Protein AF-A0A5C5GGL4-F1 (afdb_monomer)

pLDDT: mean 78.77, std 16.32, range [40.91, 94.69]

Nearest PDB structures (foldseek):
  3qv0-assembly1_A  TM=3.934E-01  e=9.886E+00  Saccharomyces cerevisiae

Secondary structure (DSSP, 8-state):
------------SSSSSGGGG--EETTEESBPPPEEEETTEEEEEEPTTSBTTBTT-EEEEEESSSEEEEEEE----TTS----HHHHHHHHHHHHT-SSPPPHHHHHHHHHHTT--EEEEEESS-SS-GGGT-TT--SS--TTS---

Organism: NCBI:txid2588711

Solvent-accessible surface area (backbone atoms only — not comparable to full-atom values): 8848 Å² total; per-residue (Å²): 141,79,90,77,81,80,81,80,82,77,92,78,72,89,77,68,50,33,58,78,51,46,45,62,60,90,91,43,70,31,31,49,57,42,44,78,74,55,95,54,33,31,40,30,43,33,42,62,63,55,46,92,94,43,74,47,20,34,39,37,38,32,40,19,56,58,41,54,32,39,42,29,34,29,43,69,46,101,83,75,50,53,68,50,69,68,61,59,49,49,57,51,52,58,47,70,73,41,97,58,91,71,55,68,68,60,50,25,54,49,35,36,75,73,63,24,52,40,43,76,46,79,38,88,62,49,83,46,55,46,57,62,83,40,67,84,48,75,74,101,44,61,89,78,63,77,88,124

Foldseek 3Di:
DDDDDDPPPDPPDQPPLQVVLFDDDPPHTQKDRWDDLPLQWIWIWGCQPSDPPQRAIWIWTDRLAFWKIKTWGFDQDPVRDTDDPVNLVVLVSVQVPDPDHDDPVNSQVVSVVVVTHMDMDGGRDRSHHPCSVCVVQDDPDRPPDPPD

Mean predicted aligned error: 9.75 Å

Sequence (148 aa):
MRLALALILAPGLALAQGEQCLLTEGEQALTLAPVDLGDGMVAQEFLPGAIDGIPDGVVDFAHCESGGHIVVAMPENDQGNRPSAEMVIGIMEDAMANEELVPAQVLADGYTRAGAPAQVRQSTTETCGCSVFYPDAVGEKTPWEELG

Structure (mmCIF, N/CA/C/O backbone):
data_AF-A0A5C5GGL4-F1
#
_entry.id   AF-A0A5C5GGL4-F1
#
loop_
_atom_site.group_PDB
_atom_site.id
_atom_site.type_symbol
_atom_site.label_atom_id
_atom_site.label_alt_id
_atom_site.label_comp_id
_atom_site.label_asym_id
_atom_site.label_entity_id
_atom_site.label_seq_id
_atom_site.pdbx_PDB_ins_code
_atom_site.Cartn_x
_atom_site.Cartn_y
_atom_site.Cartn_z
_atom_site.occupancy
_atom_site.B_iso_or_equiv
_atom_site.auth_seq_id
_atom_site.auth_comp_id
_atom_site.auth_asym_id
_atom_site.auth_atom_id
_atom_site.pdbx_PDB_model_num
ATOM 1 N N . MET A 1 1 ? -22.222 6.443 -52.408 1.00 41.16 1 MET A N 1
ATOM 2 C CA . MET A 1 1 ? -22.630 5.644 -51.236 1.00 41.16 1 MET A CA 1
ATOM 3 C C . MET A 1 1 ? -21.393 4.911 -50.728 1.00 41.16 1 MET A C 1
ATOM 5 O O . MET A 1 1 ? -20.980 3.936 -51.337 1.00 41.16 1 MET A O 1
ATOM 9 N N . ARG A 1 2 ? -20.710 5.460 -49.720 1.00 40.91 2 ARG A N 1
ATOM 10 C CA . ARG A 1 2 ? -19.579 4.809 -49.042 1.00 40.91 2 ARG A CA 1
ATOM 11 C C . ARG A 1 2 ? -19.896 4.846 -47.551 1.00 40.91 2 ARG A C 1
ATOM 13 O O . ARG A 1 2 ? -19.806 5.904 -46.942 1.00 40.91 2 ARG A O 1
ATOM 20 N N . LEU A 1 3 ? -20.360 3.714 -47.023 1.00 45.00 3 LEU A N 1
ATOM 21 C CA . LEU A 1 3 ? -20.399 3.466 -45.586 1.00 45.00 3 LEU A CA 1
ATOM 22 C C . LEU A 1 3 ? -18.943 3.328 -45.133 1.00 45.00 3 LEU A C 1
ATOM 24 O O . LEU A 1 3 ? -18.266 2.392 -45.552 1.00 45.00 3 LEU A O 1
ATOM 28 N N . ALA A 1 4 ? -18.466 4.262 -44.318 1.00 47.84 4 ALA A N 1
ATOM 29 C CA . ALA A 1 4 ? -17.288 4.046 -43.494 1.00 47.84 4 ALA A CA 1
ATOM 30 C C . ALA A 1 4 ? -17.792 3.702 -42.092 1.00 47.84 4 ALA A C 1
ATOM 32 O O . ALA A 1 4 ? -18.499 4.487 -41.462 1.00 47.84 4 ALA A O 1
ATOM 33 N N . LEU A 1 5 ? -17.496 2.472 -41.686 1.00 50.75 5 LEU A N 1
ATOM 34 C CA . LEU A 1 5 ? -17.824 1.874 -40.404 1.00 50.75 5 LEU A CA 1
ATOM 35 C C . LEU A 1 5 ? -17.157 2.700 -39.291 1.00 50.75 5 LEU A C 1
ATOM 37 O O . LEU A 1 5 ? -15.936 2.842 -39.278 1.00 50.75 5 LEU A O 1
ATOM 41 N N . ALA A 1 6 ? -17.955 3.271 -38.391 1.00 48.12 6 ALA A N 1
ATOM 42 C CA . ALA A 1 6 ? -17.452 3.926 -37.193 1.00 48.12 6 ALA A CA 1
ATOM 43 C C . ALA A 1 6 ? -16.945 2.844 -36.231 1.00 48.12 6 ALA A C 1
ATOM 45 O O . ALA A 1 6 ? -17.734 2.073 -35.685 1.00 48.12 6 ALA A O 1
ATOM 46 N N . LEU A 1 7 ? -15.626 2.765 -36.061 1.00 52.94 7 LEU A N 1
ATOM 47 C CA . LEU A 1 7 ? -15.006 1.965 -35.015 1.00 52.94 7 LEU A CA 1
ATOM 48 C C . LEU A 1 7 ? -15.222 2.712 -33.690 1.00 52.94 7 LEU A C 1
ATOM 50 O O . LEU A 1 7 ? -14.569 3.718 -33.418 1.00 52.94 7 LEU A O 1
ATOM 54 N N . ILE A 1 8 ? -16.200 2.266 -32.905 1.00 52.78 8 ILE A N 1
ATOM 55 C CA . ILE A 1 8 ? -16.419 2.746 -31.540 1.00 52.78 8 ILE A CA 1
ATOM 56 C C . ILE A 1 8 ? -15.337 2.094 -30.676 1.00 52.78 8 ILE A C 1
ATOM 58 O O . ILE A 1 8 ? -15.452 0.932 -30.296 1.00 52.78 8 ILE A O 1
ATOM 62 N N . LEU A 1 9 ? -14.260 2.831 -30.407 1.00 48.72 9 LEU A N 1
ATOM 63 C CA . LEU A 1 9 ? -13.338 2.527 -29.317 1.00 48.72 9 LEU A CA 1
ATOM 64 C C . LEU A 1 9 ? -14.101 2.772 -28.014 1.00 48.72 9 LEU A C 1
ATOM 66 O O . LEU A 1 9 ? -14.321 3.919 -27.635 1.00 48.72 9 LEU A O 1
ATOM 70 N N . ALA A 1 10 ? -14.571 1.705 -27.373 1.00 47.47 10 ALA A N 1
ATOM 71 C CA . ALA A 1 10 ? -15.097 1.777 -26.018 1.00 47.47 10 ALA A CA 1
ATOM 72 C C . ALA A 1 10 ? -13.907 1.857 -25.039 1.00 47.47 10 ALA A C 1
ATOM 74 O O . ALA A 1 10 ? -13.131 0.902 -24.972 1.00 47.47 10 ALA A O 1
ATOM 75 N N . PRO A 1 11 ? -13.730 2.954 -24.282 1.00 45.84 11 PRO A N 1
ATOM 76 C CA . PRO A 1 11 ? -12.757 3.011 -23.202 1.00 45.84 11 PRO A CA 1
ATOM 77 C C . PRO A 1 11 ? -13.436 2.421 -21.963 1.00 45.84 11 PRO A C 1
ATOM 79 O O . PRO A 1 11 ? -14.161 3.123 -21.266 1.00 45.84 11 PRO A O 1
ATOM 82 N N . GLY A 1 12 ? -13.324 1.111 -21.745 1.00 43.03 12 GLY A N 1
ATOM 83 C CA . GLY A 1 12 ? -14.166 0.465 -20.730 1.00 43.03 12 GLY A CA 1
ATOM 84 C C . GLY A 1 12 ? -13.630 -0.793 -20.066 1.00 43.03 12 GLY A C 1
ATOM 85 O O . GLY A 1 12 ? -14.435 -1.517 -19.498 1.00 43.03 12 GLY A O 1
ATOM 86 N N . LEU A 1 13 ? -12.327 -1.087 -20.127 1.00 43.19 13 LEU A N 1
ATOM 87 C CA . LEU A 1 13 ? -11.799 -2.343 -19.566 1.00 43.19 13 LEU A CA 1
ATOM 88 C C . LEU A 1 13 ? -10.762 -2.196 -18.444 1.00 43.19 13 LEU A C 1
ATOM 90 O O . LEU A 1 13 ? -10.361 -3.208 -17.892 1.00 43.19 13 LEU A O 1
ATOM 94 N N . ALA A 1 14 ? -10.378 -0.984 -18.038 1.00 44.16 14 ALA A N 1
ATOM 95 C CA . ALA A 1 14 ? -9.301 -0.815 -17.052 1.00 44.16 14 ALA A CA 1
ATOM 96 C C . ALA A 1 14 ? -9.741 -0.863 -15.570 1.00 44.16 14 ALA A C 1
ATOM 98 O O . ALA A 1 14 ? -8.888 -0.872 -14.698 1.00 44.16 14 ALA A O 1
ATOM 99 N N . LEU A 1 15 ? -11.046 -0.889 -15.253 1.00 47.31 15 LEU A N 1
ATOM 100 C CA . LEU A 1 15 ? -11.529 -0.816 -13.856 1.00 47.31 15 LEU A CA 1
ATOM 101 C C . LEU A 1 15 ? -12.096 -2.130 -13.291 1.00 47.31 15 LEU A C 1
ATOM 103 O O . LEU A 1 15 ? -12.349 -2.208 -12.097 1.00 47.31 15 LEU A O 1
ATOM 107 N N . ALA A 1 16 ? -12.289 -3.168 -14.111 1.00 53.69 16 ALA A N 1
ATOM 108 C CA . ALA A 1 16 ? -12.953 -4.406 -13.676 1.00 53.69 16 ALA A CA 1
ATOM 109 C C . ALA A 1 16 ? -11.997 -5.470 -13.095 1.00 53.69 16 ALA A C 1
ATOM 111 O O . ALA A 1 16 ? -12.444 -6.485 -12.568 1.00 53.69 16 ALA A O 1
ATOM 112 N N . GLN A 1 17 ? -10.679 -5.293 -13.223 1.00 64.56 17 GLN A N 1
ATOM 113 C CA . GLN A 1 17 ? -9.712 -6.346 -12.884 1.00 64.56 17 GLN A CA 1
ATOM 114 C C . GLN A 1 17 ? -9.481 -6.462 -11.368 1.00 64.56 17 GLN A C 1
ATOM 116 O O . GLN A 1 17 ? -9.482 -7.571 -10.838 1.00 64.56 17 GLN A O 1
ATOM 121 N N . GLY A 1 18 ? -9.404 -5.337 -10.648 1.00 65.12 18 GLY A N 1
ATOM 122 C CA . GLY A 1 18 ? -9.204 -5.325 -9.192 1.00 65.12 18 GLY A CA 1
ATOM 123 C C . GLY A 1 18 ? -10.396 -5.842 -8.373 1.00 65.12 18 GLY A C 1
ATOM 124 O O . GLY A 1 18 ? -10.222 -6.247 -7.226 1.00 65.12 18 GLY A O 1
ATOM 125 N N . GLU A 1 19 ? -11.605 -5.899 -8.945 1.00 78.06 19 GLU A N 1
ATOM 126 C CA . GLU A 1 19 ? -12.798 -6.402 -8.242 1.00 78.06 19 GLU A CA 1
ATOM 127 C C . GLU A 1 19 ? -12.675 -7.886 -7.853 1.00 78.06 19 GLU A C 1
ATOM 129 O O . GLU A 1 19 ? -13.291 -8.331 -6.887 1.00 78.06 19 GLU A O 1
ATOM 134 N N . GLN A 1 20 ? -11.836 -8.652 -8.558 1.00 80.44 20 GLN A N 1
ATOM 135 C CA . GLN A 1 20 ? -11.574 -10.067 -8.262 1.00 80.44 20 GLN A CA 1
ATOM 136 C C . GLN A 1 20 ? -10.756 -10.269 -6.978 1.00 80.44 20 GLN A C 1
ATOM 138 O O . GLN A 1 20 ? -10.737 -11.369 -6.431 1.00 80.44 20 GLN A O 1
ATOM 143 N N . CYS A 1 21 ? -10.103 -9.210 -6.496 1.00 84.12 21 CYS A N 1
ATOM 144 C CA . CYS A 1 21 ? -9.275 -9.207 -5.293 1.00 84.12 21 CYS A CA 1
ATOM 145 C C . CYS A 1 21 ? -10.020 -8.648 -4.065 1.00 84.12 21 CYS A C 1
ATOM 147 O O . CYS A 1 21 ? -9.402 -8.381 -3.032 1.00 84.12 21 CYS A O 1
ATOM 149 N N . LEU A 1 22 ? -11.329 -8.395 -4.176 1.00 86.94 22 LEU A N 1
ATOM 150 C CA . LEU A 1 22 ? -12.131 -7.897 -3.063 1.00 86.94 22 LEU A CA 1
ATOM 151 C C . LEU A 1 22 ? -12.270 -8.972 -1.985 1.00 86.94 22 LEU A C 1
ATOM 153 O O . LEU A 1 22 ? -12.813 -10.051 -2.228 1.00 86.94 22 LEU A O 1
ATOM 157 N N . LEU A 1 23 ? -11.831 -8.652 -0.771 1.00 82.56 23 LEU A N 1
ATOM 158 C CA . LEU A 1 23 ? -12.110 -9.473 0.396 1.00 82.56 23 LEU A CA 1
ATOM 159 C C . LEU A 1 23 ? -13.500 -9.131 0.927 1.00 82.56 23 LEU A C 1
ATOM 161 O O . LEU A 1 23 ? -13.855 -7.962 1.081 1.00 82.56 23 LEU A O 1
ATOM 165 N N . THR A 1 24 ? -14.289 -10.161 1.222 1.00 84.75 24 THR A N 1
ATOM 166 C CA . THR A 1 24 ? -15.667 -10.020 1.703 1.00 84.75 24 THR A CA 1
ATOM 167 C C . THR A 1 24 ? -15.929 -10.926 2.899 1.00 84.75 24 THR A C 1
ATOM 169 O O . THR A 1 24 ? -15.519 -12.088 2.889 1.00 84.75 24 THR A O 1
ATOM 172 N N . GLU A 1 25 ? -16.697 -10.440 3.871 1.00 81.50 25 GLU A N 1
ATOM 173 C CA . GLU A 1 25 ? -17.316 -11.257 4.916 1.00 81.50 25 GLU A CA 1
ATOM 174 C C . GLU A 1 25 ? -18.839 -11.232 4.732 1.00 81.50 25 GLU A C 1
ATOM 176 O O . GLU A 1 25 ? -19.497 -10.201 4.876 1.00 81.50 25 GLU A O 1
ATOM 181 N N . GLY A 1 26 ? -19.416 -12.375 4.351 1.00 85.31 26 GLY A N 1
ATOM 182 C CA . GLY A 1 26 ? -20.818 -12.428 3.935 1.00 85.31 26 GLY A CA 1
ATOM 183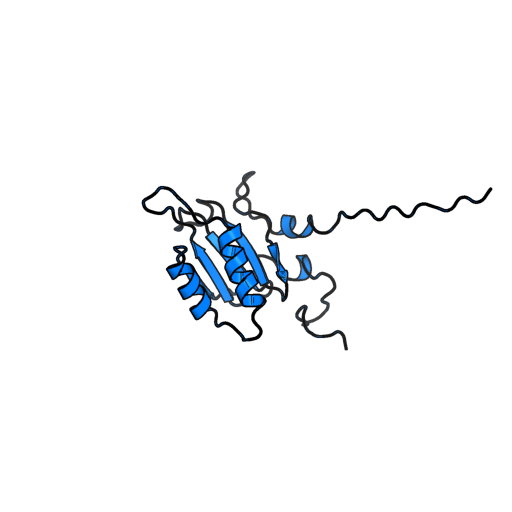 C C . GLY A 1 26 ? -21.059 -11.578 2.684 1.00 85.31 26 GLY A C 1
ATOM 184 O O . GLY A 1 26 ? -20.458 -11.828 1.645 1.00 85.31 26 GLY A O 1
ATOM 185 N N . GLU A 1 27 ? -21.945 -10.586 2.785 1.00 82.44 27 GLU A N 1
ATOM 186 C CA . GLU A 1 27 ? -22.236 -9.627 1.703 1.00 82.44 27 GLU A CA 1
ATOM 187 C C . GLU A 1 27 ? -21.480 -8.293 1.864 1.00 82.44 27 GLU A C 1
ATOM 189 O O . GLU A 1 27 ? -21.642 -7.388 1.046 1.00 82.44 27 GLU A O 1
ATOM 194 N N . GLN A 1 28 ? -20.669 -8.142 2.917 1.00 83.62 28 GLN A N 1
ATOM 195 C CA . GLN A 1 28 ? -19.934 -6.912 3.195 1.00 83.62 28 GLN A CA 1
ATOM 196 C C . GLN A 1 28 ? -18.518 -6.986 2.619 1.00 83.62 28 GLN A C 1
ATOM 198 O O . GLN A 1 28 ? -17.767 -7.914 2.912 1.00 83.62 28 GLN A O 1
ATOM 203 N N . ALA A 1 29 ? -18.135 -5.978 1.835 1.00 84.19 29 ALA A N 1
ATOM 204 C CA . ALA A 1 29 ? -16.747 -5.788 1.435 1.00 84.19 29 ALA A CA 1
ATOM 205 C C . ALA A 1 29 ? -15.911 -5.345 2.643 1.00 84.19 29 ALA A C 1
ATOM 207 O O . ALA A 1 29 ? -16.278 -4.408 3.352 1.00 84.19 29 ALA A O 1
ATOM 208 N N . LEU A 1 30 ? -14.795 -6.033 2.864 1.00 87.44 30 LEU A N 1
ATOM 209 C CA . LEU A 1 30 ? -13.788 -5.711 3.875 1.00 87.44 30 LEU A CA 1
ATOM 210 C C . LEU A 1 30 ? -12.677 -4.821 3.308 1.00 87.44 30 LEU A C 1
ATOM 212 O O . LEU A 1 30 ? -11.954 -4.169 4.057 1.00 87.44 30 LEU A O 1
ATOM 216 N N . THR A 1 31 ? -12.550 -4.782 1.986 1.00 89.12 31 THR A N 1
ATOM 217 C CA . THR A 1 31 ? -11.547 -4.001 1.264 1.00 89.12 31 THR A CA 1
ATOM 218 C C . THR A 1 31 ? -12.183 -3.228 0.122 1.00 89.12 31 THR A C 1
ATOM 220 O O . THR A 1 31 ? -13.237 -3.616 -0.386 1.00 89.12 31 THR A O 1
ATOM 223 N N . LEU A 1 32 ? -11.499 -2.191 -0.351 1.00 89.62 32 LEU A N 1
ATOM 224 C CA . LEU A 1 32 ? -11.735 -1.660 -1.692 1.00 89.62 32 LEU A CA 1
ATOM 225 C C . LEU A 1 32 ? -10.976 -2.486 -2.741 1.00 89.62 32 LEU A C 1
ATOM 227 O O . LEU A 1 32 ? -10.121 -3.316 -2.409 1.00 89.62 32 LEU A O 1
ATOM 231 N N . ALA A 1 33 ? -11.329 -2.294 -4.014 1.00 87.94 33 ALA A N 1
ATOM 232 C CA . ALA A 1 33 ? -10.599 -2.913 -5.113 1.00 87.94 33 ALA A CA 1
ATOM 233 C C . ALA A 1 33 ? -9.153 -2.386 -5.092 1.00 87.94 33 ALA A C 1
ATOM 235 O O . ALA A 1 33 ? -8.975 -1.174 -4.933 1.00 87.94 33 ALA A O 1
ATOM 236 N N . PRO A 1 34 ? -8.131 -3.250 -5.224 1.00 89.06 34 PRO A N 1
ATOM 237 C CA . PRO A 1 34 ? -6.755 -2.790 -5.239 1.00 89.06 34 PRO A CA 1
ATOM 238 C C . PRO A 1 34 ? -6.485 -1.861 -6.417 1.00 89.06 34 PRO A C 1
ATOM 240 O O . PRO A 1 34 ? -7.052 -2.020 -7.503 1.00 89.06 34 PRO A O 1
ATOM 243 N N . VAL A 1 35 ? -5.567 -0.933 -6.190 1.00 89.75 35 VAL A 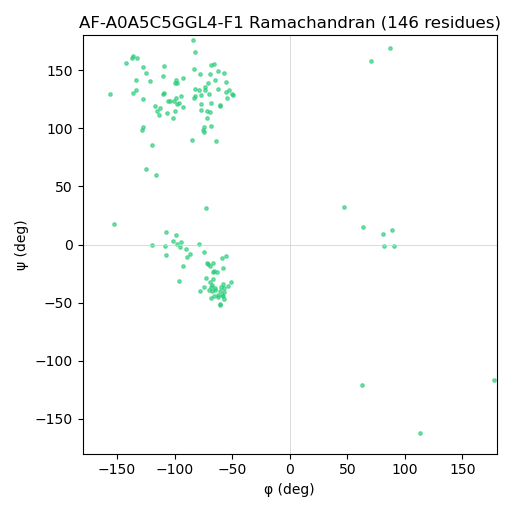N 1
ATOM 244 C CA . VAL A 1 35 ? -5.014 -0.040 -7.201 1.00 89.75 35 VAL A CA 1
ATOM 245 C C . VAL A 1 35 ? -3.660 -0.596 -7.623 1.00 89.75 35 VAL A C 1
ATOM 247 O O . VAL A 1 35 ? -2.788 -0.805 -6.782 1.00 89.75 35 VAL A O 1
ATOM 250 N N . ASP A 1 36 ? -3.495 -0.851 -8.918 1.00 89.62 36 ASP A N 1
ATOM 251 C CA . ASP A 1 36 ? -2.196 -1.173 -9.507 1.00 89.62 36 ASP A CA 1
ATOM 252 C C . ASP A 1 36 ? -1.382 0.113 -9.663 1.00 89.62 36 ASP A C 1
ATOM 254 O O . ASP A 1 36 ? -1.828 1.053 -10.325 1.00 89.62 36 ASP A O 1
ATOM 258 N N . LEU A 1 37 ? -0.213 0.158 -9.026 1.00 89.62 37 LEU A N 1
ATOM 259 C CA . LEU A 1 37 ? 0.689 1.310 -9.056 1.00 89.62 37 LEU A CA 1
ATOM 260 C C . LEU A 1 37 ? 1.771 1.171 -10.136 1.00 89.62 37 LEU A C 1
ATOM 262 O O . LEU A 1 37 ? 2.579 2.082 -10.317 1.00 89.62 37 LEU A O 1
ATOM 266 N N . GLY A 1 38 ? 1.789 0.051 -10.864 1.00 86.62 38 GLY A N 1
ATOM 267 C CA . GLY A 1 38 ? 2.877 -0.300 -11.767 1.00 86.62 38 GLY A CA 1
ATOM 268 C C . GLY A 1 38 ? 3.999 -1.042 -11.047 1.00 86.62 38 GLY A C 1
ATOM 269 O O . GLY A 1 38 ? 4.012 -1.164 -9.822 1.00 86.62 38 GLY A O 1
ATOM 270 N N . ASP A 1 39 ? 4.920 -1.604 -11.830 1.00 81.94 39 ASP A N 1
ATOM 271 C CA . ASP A 1 39 ? 6.024 -2.434 -11.334 1.00 81.94 39 ASP A CA 1
ATOM 272 C C . ASP A 1 39 ? 5.568 -3.495 -10.312 1.00 81.94 39 ASP A C 1
ATOM 274 O O . ASP A 1 39 ? 6.281 -3.846 -9.372 1.00 81.94 39 ASP A O 1
ATOM 278 N N . GLY A 1 40 ? 4.332 -3.990 -10.505 1.00 83.00 40 GLY A N 1
ATOM 279 C CA . GLY A 1 40 ? 3.699 -5.059 -9.733 1.00 83.00 40 GLY A CA 1
ATOM 280 C C . GLY A 1 40 ? 3.484 -4.720 -8.275 1.00 83.00 40 GLY A C 1
ATOM 281 O O . GLY A 1 40 ? 3.190 -5.607 -7.474 1.00 83.00 40 GLY A O 1
ATOM 282 N N . MET A 1 41 ? 3.592 -3.442 -7.937 1.00 88.12 41 MET A N 1
ATOM 283 C CA . MET A 1 41 ? 3.159 -2.910 -6.668 1.00 88.12 41 MET A CA 1
ATOM 284 C C . MET A 1 41 ? 1.659 -2.647 -6.726 1.00 88.12 41 MET A C 1
ATOM 286 O O . MET A 1 41 ? 1.162 -1.949 -7.609 1.00 88.12 41 MET A O 1
ATOM 290 N N . VAL A 1 42 ? 0.935 -3.181 -5.751 1.00 90.19 42 VAL A N 1
ATOM 291 C CA . VAL A 1 42 ? -0.497 -2.949 -5.585 1.00 90.19 42 VAL A CA 1
ATOM 292 C C . VAL A 1 42 ? -0.766 -2.333 -4.220 1.00 90.19 42 VAL A C 1
ATOM 294 O O . VAL A 1 42 ? -0.155 -2.712 -3.219 1.00 90.19 42 VAL A O 1
ATOM 297 N N . ALA A 1 43 ? -1.701 -1.390 -4.176 1.00 92.88 43 ALA A N 1
ATOM 298 C CA . ALA A 1 43 ? -2.208 -0.814 -2.939 1.00 92.88 43 ALA A CA 1
ATOM 299 C C . ALA A 1 43 ? -3.645 -1.275 -2.701 1.00 92.88 43 ALA A C 1
ATOM 301 O O . ALA A 1 43 ? -4.497 -1.133 -3.579 1.00 92.88 43 ALA A O 1
ATOM 302 N N . GLN A 1 44 ? -3.941 -1.790 -1.510 1.00 91.75 44 GLN A N 1
ATOM 303 C CA . GLN A 1 44 ? -5.299 -2.166 -1.124 1.00 91.75 44 GLN A CA 1
ATOM 304 C C . GLN A 1 44 ? -5.691 -1.522 0.202 1.00 91.75 44 GLN A C 1
ATOM 306 O O . GLN A 1 44 ? -5.027 -1.698 1.221 1.00 91.75 44 GLN A O 1
ATOM 311 N N . GLU A 1 45 ? -6.809 -0.799 0.196 1.00 92.44 45 GLU A N 1
ATOM 312 C CA . GLU A 1 45 ? -7.419 -0.285 1.417 1.00 92.44 45 GLU A CA 1
ATOM 313 C C . GLU A 1 45 ? -8.291 -1.362 2.070 1.00 92.44 45 GLU A C 1
ATOM 315 O O . GLU A 1 45 ? -9.209 -1.904 1.448 1.00 92.44 45 GLU A O 1
ATOM 320 N N . PHE A 1 46 ? -8.028 -1.623 3.345 1.00 90.31 46 PHE A N 1
ATOM 321 C CA . PHE A 1 46 ? -8.857 -2.411 4.243 1.00 90.31 46 PHE A CA 1
ATOM 322 C C . PHE A 1 46 ? -9.685 -1.463 5.100 1.00 90.31 46 PHE A C 1
ATOM 324 O O . PHE A 1 46 ? -9.147 -0.586 5.787 1.00 90.31 46 PHE A O 1
ATOM 331 N N . LEU A 1 47 ? -10.999 -1.665 5.081 1.00 89.12 47 LEU A N 1
ATOM 332 C CA . LEU A 1 47 ? -11.937 -0.819 5.801 1.00 89.12 47 LEU A CA 1
ATOM 333 C C . LEU A 1 47 ? -11.782 -0.994 7.325 1.00 89.12 47 LEU A C 1
ATOM 335 O O . LEU A 1 47 ? -11.345 -2.048 7.795 1.00 89.12 47 LEU A O 1
ATOM 339 N N . PRO A 1 48 ? -12.149 0.016 8.133 1.00 85.31 48 PRO A N 1
ATOM 340 C CA . PRO A 1 48 ? -12.130 -0.099 9.588 1.00 85.31 48 PRO A CA 1
ATOM 341 C C . PRO A 1 48 ? -12.855 -1.355 10.089 1.00 85.31 48 PRO A C 1
ATOM 343 O O . PRO A 1 48 ? -13.990 -1.627 9.699 1.00 85.31 48 PRO A O 1
ATOM 346 N N . GLY A 1 49 ? -12.191 -2.121 10.958 1.00 79.19 49 GLY A N 1
ATOM 347 C CA . GLY A 1 49 ? -12.712 -3.388 11.482 1.00 79.19 49 GLY A CA 1
ATOM 348 C C . GLY A 1 49 ? -12.524 -4.607 10.571 1.00 79.19 49 GLY A C 1
ATOM 349 O O . GLY A 1 49 ? -12.884 -5.701 10.988 1.00 79.19 49 GLY A O 1
ATOM 350 N N . ALA A 1 50 ? -11.934 -4.457 9.379 1.00 79.62 50 ALA A N 1
ATOM 351 C CA . ALA A 1 50 ? -11.647 -5.577 8.477 1.00 79.62 50 ALA A CA 1
ATOM 352 C C . ALA A 1 50 ? -10.494 -6.481 8.947 1.00 79.62 50 ALA A C 1
ATOM 354 O O . ALA A 1 50 ? -10.459 -7.661 8.607 1.00 79.62 50 ALA A O 1
ATOM 355 N N . ILE A 1 51 ? -9.534 -5.931 9.699 1.00 71.56 51 ILE A N 1
ATOM 356 C CA . ILE A 1 51 ? -8.374 -6.662 10.218 1.00 71.56 51 ILE A CA 1
ATOM 357 C C . ILE A 1 51 ? -8.426 -6.655 11.744 1.00 71.56 51 ILE A C 1
ATOM 359 O O . ILE A 1 51 ? -8.341 -5.599 12.379 1.00 71.56 51 ILE A O 1
ATOM 363 N N . ASP A 1 52 ? -8.500 -7.846 12.338 1.00 67.50 52 ASP A N 1
ATOM 364 C CA . ASP A 1 52 ? -8.417 -8.015 13.786 1.00 67.50 52 ASP A CA 1
ATOM 365 C C . ASP A 1 52 ? -7.136 -7.375 14.341 1.00 67.50 52 ASP A C 1
ATOM 367 O O . ASP A 1 52 ? -6.016 -7.664 13.915 1.00 67.50 52 ASP A O 1
ATOM 371 N N . GLY A 1 53 ? -7.304 -6.490 15.326 1.00 59.03 53 GLY A N 1
ATOM 372 C CA . GLY A 1 53 ? -6.201 -5.777 15.970 1.00 59.03 53 GLY A CA 1
ATOM 373 C C . GLY A 1 53 ? -5.832 -4.431 15.341 1.00 59.03 53 GLY A C 1
ATOM 374 O O . GLY A 1 53 ? -4.970 -3.754 15.904 1.00 59.03 53 GLY A O 1
ATOM 375 N N . ILE A 1 54 ? -6.488 -3.999 14.252 1.00 59.53 54 ILE A N 1
ATOM 376 C CA . ILE A 1 54 ? -6.359 -2.627 13.730 1.00 59.53 54 ILE A CA 1
ATOM 377 C C . ILE A 1 54 ? -7.753 -2.001 13.543 1.00 59.53 54 ILE A C 1
ATOM 379 O O . ILE A 1 54 ? -8.415 -2.238 12.533 1.00 59.53 54 ILE A O 1
ATOM 383 N N . PRO A 1 55 ? -8.220 -1.186 14.507 1.00 64.00 55 PRO A N 1
ATOM 384 C CA . PRO A 1 55 ? -9.575 -0.632 14.482 1.00 64.00 55 PRO A CA 1
ATOM 385 C C . PRO A 1 55 ? -9.784 0.451 13.413 1.00 64.00 55 PRO A C 1
ATOM 387 O O . PRO A 1 55 ? -10.922 0.776 13.097 1.00 64.00 55 PRO A O 1
ATOM 390 N N . ASP A 1 56 ? -8.707 1.002 12.851 1.00 77.69 56 ASP A N 1
ATOM 391 C CA . ASP A 1 56 ? -8.736 2.275 12.128 1.00 77.69 56 ASP A CA 1
ATOM 392 C C . ASP A 1 56 ? -8.604 2.172 10.601 1.00 77.69 56 ASP A C 1
ATOM 394 O O . ASP A 1 56 ? -8.450 3.189 9.931 1.00 77.69 56 ASP A O 1
ATOM 398 N N . GLY A 1 57 ? -8.701 0.962 10.045 1.00 87.19 57 GLY A N 1
ATOM 399 C CA . GLY A 1 57 ? -8.444 0.720 8.626 1.00 87.19 57 GLY A CA 1
ATOM 400 C C . GLY A 1 57 ? -6.956 0.846 8.288 1.00 87.19 57 GLY A C 1
ATOM 401 O O . GLY A 1 57 ? -6.165 1.450 9.026 1.00 87.19 57 GLY A O 1
ATOM 402 N N . VAL A 1 58 ? -6.550 0.222 7.188 1.00 92.81 58 VAL A N 1
ATOM 403 C CA . VAL A 1 58 ? -5.157 0.253 6.725 1.00 92.81 58 VAL A CA 1
ATOM 404 C C . VAL A 1 58 ? -5.086 0.325 5.211 1.00 92.81 58 VAL A C 1
ATOM 406 O O . VAL A 1 58 ? -5.994 -0.138 4.529 1.00 92.81 58 VAL A O 1
ATOM 409 N N . VAL A 1 59 ? -3.978 0.836 4.692 1.00 93.88 59 VAL A N 1
ATOM 410 C CA . VAL A 1 59 ? -3.557 0.581 3.313 1.00 93.88 59 VAL A CA 1
ATOM 411 C C . VAL A 1 59 ? -2.416 -0.427 3.356 1.00 93.88 59 VAL A C 1
ATOM 413 O O . VAL A 1 59 ? -1.423 -0.207 4.050 1.00 93.88 59 VAL A O 1
ATOM 416 N N . ASP A 1 60 ? -2.578 -1.541 2.653 1.00 91.50 60 ASP A N 1
ATOM 417 C CA . ASP A 1 60 ? -1.530 -2.533 2.431 1.00 91.50 60 ASP A CA 1
ATOM 418 C C . ASP A 1 60 ? -0.893 -2.296 1.063 1.00 91.50 60 ASP A C 1
ATOM 420 O O . ASP A 1 60 ? -1.582 -2.323 0.041 1.00 91.50 60 ASP A O 1
ATOM 424 N N . PHE A 1 61 ? 0.413 -2.055 1.051 1.00 92.12 61 PHE A N 1
ATOM 425 C CA . PHE A 1 61 ? 1.215 -1.998 -0.164 1.00 92.12 61 PHE A CA 1
ATOM 426 C C . PHE A 1 61 ? 1.969 -3.305 -0.303 1.00 92.12 61 PHE A C 1
ATOM 428 O O . PHE A 1 61 ? 2.911 -3.555 0.455 1.00 92.12 61 PHE A O 1
ATOM 435 N N . ALA A 1 62 ? 1.574 -4.120 -1.268 1.00 88.81 62 ALA A N 1
ATOM 436 C CA . ALA A 1 62 ? 2.159 -5.426 -1.494 1.00 88.81 62 ALA A CA 1
ATOM 437 C C . ALA A 1 62 ? 2.655 -5.541 -2.928 1.00 88.81 62 ALA A C 1
ATOM 439 O O . ALA A 1 62 ? 2.066 -5.000 -3.861 1.00 88.81 62 ALA A O 1
ATOM 440 N N . HIS A 1 63 ? 3.724 -6.305 -3.104 1.00 85.56 63 HIS A N 1
ATOM 441 C CA . HIS A 1 63 ? 4.044 -6.812 -4.422 1.00 85.56 63 HIS A CA 1
ATOM 442 C C . HIS A 1 63 ? 3.015 -7.891 -4.796 1.00 85.56 63 HIS A C 1
ATOM 444 O O . HIS A 1 63 ? 2.625 -8.697 -3.946 1.00 85.56 63 HIS A O 1
ATOM 450 N N . CYS A 1 64 ? 2.552 -7.912 -6.045 1.00 79.38 64 CYS A N 1
ATOM 451 C CA . CYS A 1 64 ? 1.585 -8.907 -6.511 1.00 79.38 64 CYS A CA 1
ATOM 452 C C . CYS A 1 64 ? 2.168 -10.334 -6.529 1.00 79.38 64 CYS A C 1
ATOM 454 O O . CYS A 1 64 ? 1.416 -11.303 -6.586 1.00 79.38 64 CYS A O 1
ATOM 456 N N . GLU A 1 65 ? 3.499 -10.459 -6.448 1.00 77.69 65 GLU A N 1
ATOM 457 C CA . GLU A 1 65 ? 4.199 -11.705 -6.109 1.00 77.69 65 GLU A CA 1
ATOM 458 C C . GLU A 1 65 ? 4.458 -11.771 -4.600 1.00 77.69 65 GLU A C 1
ATOM 460 O O . GLU A 1 65 ? 4.801 -10.762 -3.978 1.00 77.69 65 GLU A O 1
ATOM 465 N N . SER A 1 66 ? 4.362 -12.967 -4.009 1.00 68.56 66 SER A N 1
ATOM 466 C CA . SER A 1 66 ? 4.640 -13.162 -2.579 1.00 68.56 66 SER A CA 1
ATOM 467 C C . SER A 1 66 ? 6.021 -12.611 -2.183 1.00 68.56 66 SER A C 1
ATOM 469 O O . SER A 1 66 ? 7.022 -12.893 -2.843 1.00 68.56 66 SER A O 1
ATOM 471 N N . GLY A 1 67 ? 6.099 -11.853 -1.087 1.00 77.81 67 GLY A N 1
ATOM 472 C CA . GLY A 1 67 ? 7.334 -11.180 -0.690 1.00 77.81 67 GLY A CA 1
ATOM 473 C C . GLY A 1 67 ? 7.193 -10.310 0.558 1.00 77.81 67 GLY A C 1
ATOM 474 O O . GLY A 1 67 ? 6.977 -10.797 1.666 1.00 77.81 67 GLY A O 1
ATOM 475 N N . GLY A 1 68 ? 7.398 -9.005 0.407 1.00 82.25 68 GLY A N 1
ATOM 476 C CA . GLY A 1 68 ? 7.229 -8.027 1.481 1.00 82.25 68 GLY A CA 1
ATOM 477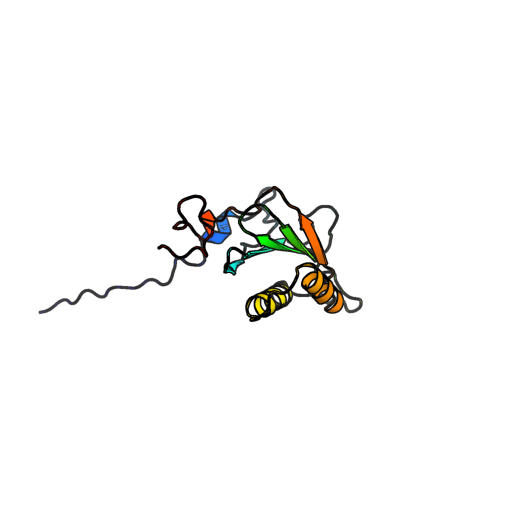 C C . GLY A 1 68 ? 6.002 -7.156 1.251 1.00 82.25 68 GLY A C 1
ATOM 478 O O . GLY A 1 68 ? 5.610 -6.938 0.107 1.00 82.25 68 GLY A O 1
ATOM 479 N N . HIS A 1 69 ? 5.435 -6.629 2.332 1.00 89.25 69 HIS A N 1
ATOM 480 C CA . HIS A 1 69 ? 4.430 -5.576 2.251 1.00 89.25 69 HIS A CA 1
ATOM 481 C C . HIS A 1 69 ? 4.662 -4.475 3.287 1.00 89.25 69 HIS A C 1
ATOM 483 O O . HIS A 1 69 ? 5.369 -4.674 4.285 1.00 89.25 69 HIS A O 1
ATOM 489 N N . ILE A 1 70 ? 4.075 -3.305 3.048 1.00 92.75 70 ILE A N 1
ATOM 490 C CA . ILE A 1 70 ? 4.032 -2.190 3.992 1.00 92.75 70 ILE A CA 1
ATOM 491 C C . ILE A 1 70 ? 2.576 -1.956 4.367 1.00 92.75 70 ILE A C 1
ATOM 493 O O . ILE A 1 70 ? 1.779 -1.537 3.536 1.00 92.75 70 ILE A O 1
ATOM 497 N N . VAL A 1 71 ? 2.251 -2.175 5.638 1.00 92.38 71 VAL A N 1
ATOM 498 C CA . VAL A 1 71 ? 0.920 -1.883 6.173 1.00 92.38 71 VAL A CA 1
ATOM 499 C C . VAL A 1 71 ? 0.950 -0.511 6.820 1.00 92.38 71 VAL A C 1
ATOM 501 O O . VAL A 1 71 ? 1.725 -0.289 7.756 1.00 92.38 71 VAL A O 1
ATOM 504 N N . VAL A 1 72 ? 0.104 0.393 6.343 1.00 94.50 72 VAL A N 1
ATOM 505 C CA . VAL A 1 72 ? -0.016 1.771 6.824 1.00 94.50 72 VAL A CA 1
ATOM 506 C C . VAL A 1 72 ? -1.365 1.948 7.508 1.00 94.50 72 VAL A C 1
ATOM 508 O O . VAL A 1 72 ? -2.409 1.805 6.880 1.00 94.50 72 VAL A O 1
ATOM 511 N N . ALA A 1 73 ? -1.358 2.256 8.802 1.00 93.06 73 ALA A N 1
ATOM 512 C CA . ALA A 1 73 ? -2.573 2.540 9.553 1.00 93.06 73 ALA A CA 1
ATOM 513 C C . ALA A 1 73 ? -3.089 3.953 9.269 1.00 93.06 73 ALA A C 1
ATOM 515 O O . ALA A 1 73 ? -2.304 4.890 9.110 1.00 93.06 73 ALA A O 1
ATOM 516 N N . MET A 1 74 ? -4.413 4.113 9.297 1.00 92.75 74 MET A N 1
ATOM 517 C CA . MET A 1 74 ? -5.087 5.403 9.106 1.00 92.75 74 MET A CA 1
ATOM 518 C C . MET A 1 74 ? -5.851 5.840 10.372 1.00 92.75 74 MET A C 1
ATOM 520 O O . MET A 1 74 ? -7.077 6.003 10.344 1.00 92.75 74 MET A O 1
ATOM 524 N N . PRO A 1 75 ? -5.154 6.011 11.516 1.00 90.88 75 PRO A N 1
ATOM 525 C CA . PRO A 1 75 ? -5.797 6.372 12.769 1.00 90.88 75 PRO A CA 1
ATOM 526 C C . PRO A 1 75 ? -6.399 7.770 12.714 1.00 90.88 75 PRO A C 1
ATOM 528 O O . PRO A 1 75 ? -5.955 8.655 11.981 1.00 90.88 75 PRO A O 1
ATOM 531 N N . GLU A 1 76 ? -7.403 7.972 13.553 1.00 90.19 76 GLU A N 1
ATOM 532 C CA . GLU A 1 76 ? -7.920 9.301 13.833 1.00 90.19 76 GLU A CA 1
ATOM 533 C C . GLU A 1 76 ? -6.939 10.064 14.728 1.00 90.19 76 GLU A C 1
ATOM 535 O O . GLU A 1 76 ? -6.441 9.529 15.720 1.00 90.19 76 GLU A O 1
ATOM 540 N N . ASN A 1 77 ? -6.642 11.315 14.383 1.00 86.69 77 ASN A N 1
ATOM 541 C CA . ASN A 1 77 ? -5.836 12.188 15.231 1.00 86.69 77 ASN A CA 1
ATOM 542 C C . ASN A 1 77 ? -6.688 12.888 16.307 1.00 86.69 77 ASN A C 1
ATOM 544 O O . ASN A 1 77 ? -7.914 12.814 16.302 1.00 86.69 77 ASN A O 1
ATOM 548 N N . ASP A 1 78 ? -6.044 13.651 17.196 1.00 88.56 78 ASP A N 1
ATOM 549 C CA . ASP A 1 78 ? -6.708 14.373 18.300 1.00 88.56 78 ASP A CA 1
ATOM 550 C C . ASP A 1 78 ? -7.784 15.387 17.849 1.00 88.56 78 ASP A C 1
ATOM 552 O O . ASP A 1 78 ? -8.527 15.924 18.672 1.00 88.56 78 ASP A O 1
ATOM 556 N N . GLN A 1 79 ? -7.857 15.690 16.550 1.00 88.75 79 GLN A N 1
ATOM 557 C CA . GLN A 1 79 ? -8.834 16.600 15.948 1.00 88.75 79 GLN A CA 1
ATOM 558 C C . GLN A 1 79 ? -9.991 15.866 15.256 1.00 88.75 79 GLN A C 1
ATOM 560 O O . GLN A 1 79 ? -10.837 16.523 14.650 1.00 88.75 79 GLN A O 1
ATOM 565 N N . GLY A 1 80 ? -10.036 14.535 15.321 1.00 87.06 80 GLY A N 1
ATOM 566 C CA . GLY A 1 80 ? -11.058 13.741 14.644 1.00 87.06 80 GLY A CA 1
ATOM 567 C C . GLY A 1 80 ? -10.787 13.503 13.155 1.00 87.06 80 GLY A C 1
ATOM 568 O O . GLY A 1 80 ? -11.668 13.033 12.440 1.00 87.06 80 GLY A O 1
ATOM 569 N N . ASN A 1 81 ? -9.597 13.853 12.657 1.00 87.56 81 ASN A N 1
ATOM 570 C CA . ASN A 1 81 ? -9.255 13.711 11.243 1.00 87.56 81 ASN A CA 1
ATOM 571 C C . ASN A 1 81 ? -8.465 12.423 11.005 1.00 87.56 81 ASN A C 1
ATOM 573 O O . ASN A 1 81 ? -7.548 12.109 11.765 1.00 87.56 81 ASN A O 1
ATOM 577 N N . ARG A 1 82 ? -8.774 11.727 9.908 1.00 86.75 82 ARG A N 1
ATOM 578 C CA . ARG A 1 82 ? -8.041 10.545 9.435 1.00 86.75 82 ARG A CA 1
ATOM 579 C C . ARG A 1 82 ? -7.273 10.867 8.152 1.00 86.75 82 ARG A C 1
ATOM 581 O O . ARG A 1 82 ? -7.794 11.631 7.332 1.00 86.75 82 ARG A O 1
ATOM 588 N N . PRO A 1 83 ? -6.075 10.291 7.945 1.00 89.25 83 PRO A N 1
ATOM 589 C CA . PRO A 1 83 ? -5.472 10.222 6.619 1.00 89.25 83 PRO A CA 1
ATOM 590 C C . PRO A 1 83 ? -6.445 9.552 5.641 1.00 89.25 83 PRO A C 1
ATOM 592 O O . PRO A 1 83 ? -7.116 8.589 6.008 1.00 89.25 83 PRO A O 1
ATOM 595 N N . SER A 1 84 ? -6.536 10.057 4.411 1.00 90.44 84 SER A N 1
ATOM 596 C CA . SER A 1 84 ? -7.255 9.352 3.347 1.00 90.44 84 SER A CA 1
ATOM 597 C C . SER A 1 84 ? -6.347 8.306 2.704 1.00 90.44 84 SER A C 1
ATOM 599 O O . SER A 1 84 ? -5.132 8.506 2.622 1.00 90.44 84 SER A O 1
ATOM 601 N N . ALA A 1 85 ? -6.933 7.229 2.177 1.00 91.62 85 ALA A N 1
ATOM 602 C CA . ALA A 1 85 ? -6.186 6.257 1.385 1.00 91.62 85 ALA A CA 1
ATOM 603 C C . ALA A 1 85 ? -5.500 6.914 0.176 1.00 91.62 85 ALA A C 1
ATOM 605 O O . ALA A 1 85 ? -4.353 6.604 -0.105 1.00 91.62 85 ALA A O 1
ATOM 606 N N . GLU A 1 86 ? -6.144 7.895 -0.466 1.00 91.94 86 GLU A N 1
ATOM 607 C CA . GLU A 1 86 ? -5.559 8.683 -1.562 1.00 91.94 86 GLU A CA 1
ATOM 608 C C . GLU A 1 86 ? -4.265 9.402 -1.145 1.00 91.94 86 GLU A C 1
ATOM 610 O O . GLU A 1 86 ? -3.269 9.338 -1.859 1.00 91.94 86 GLU A O 1
ATOM 615 N N . MET A 1 87 ? -4.237 10.035 0.036 1.00 91.25 87 MET A N 1
ATOM 616 C CA . MET A 1 87 ? -3.016 10.664 0.555 1.00 91.25 87 MET A CA 1
ATOM 617 C C . MET A 1 87 ? -1.915 9.621 0.776 1.00 91.25 87 MET A C 1
ATOM 619 O O . MET A 1 87 ? -0.757 9.860 0.437 1.00 91.25 87 MET A O 1
ATOM 623 N N . VAL A 1 88 ? -2.266 8.485 1.381 1.00 94.56 88 VAL A N 1
ATOM 624 C CA . VAL A 1 88 ? -1.310 7.422 1.707 1.00 94.56 88 VAL A CA 1
ATOM 625 C C . VAL A 1 88 ? -0.744 6.795 0.430 1.00 94.56 88 VAL A C 1
ATOM 627 O O . VAL A 1 88 ? 0.468 6.635 0.323 1.00 94.56 88 VAL A O 1
ATOM 630 N N . ILE A 1 89 ? -1.589 6.510 -0.559 1.00 94.44 89 ILE A N 1
ATOM 631 C CA . ILE A 1 89 ? -1.180 5.986 -1.868 1.00 94.44 89 ILE A CA 1
ATOM 632 C C . ILE A 1 89 ? -0.274 6.984 -2.593 1.00 94.44 89 ILE A C 1
ATOM 634 O O . ILE A 1 89 ? 0.789 6.584 -3.061 1.00 94.44 89 ILE A O 1
ATOM 638 N N . GLY A 1 90 ? -0.608 8.278 -2.584 1.00 92.25 90 GLY A N 1
ATOM 639 C CA . GLY A 1 90 ? 0.209 9.309 -3.231 1.00 92.25 90 GLY A CA 1
ATOM 640 C C . GLY A 1 90 ? 1.651 9.384 -2.710 1.00 92.25 90 GLY A C 1
ATOM 641 O O . GLY A 1 90 ? 2.575 9.600 -3.486 1.00 92.25 90 GLY A O 1
ATOM 642 N N . ILE A 1 91 ? 1.886 9.123 -1.416 1.00 92.00 91 ILE A N 1
ATOM 643 C CA . ILE A 1 91 ? 3.254 9.053 -0.862 1.00 92.00 91 ILE A CA 1
ATOM 644 C C . ILE A 1 91 ? 4.041 7.878 -1.467 1.00 92.00 91 ILE A C 1
ATOM 646 O O . ILE A 1 91 ? 5.247 8.005 -1.692 1.00 92.00 91 ILE A O 1
ATOM 650 N N . MET A 1 92 ? 3.388 6.737 -1.714 1.00 94.69 92 MET A N 1
ATOM 651 C CA . MET A 1 92 ? 4.028 5.605 -2.389 1.00 94.69 92 MET A CA 1
ATOM 652 C C . MET A 1 92 ? 4.322 5.937 -3.848 1.00 94.69 92 MET A C 1
ATOM 654 O O . MET A 1 92 ? 5.431 5.687 -4.311 1.00 94.69 92 MET A O 1
ATOM 658 N N . GLU A 1 93 ? 3.355 6.521 -4.555 1.00 93.56 93 GLU A N 1
ATOM 659 C CA . GLU A 1 93 ? 3.505 6.915 -5.959 1.00 93.56 93 GLU A CA 1
ATOM 660 C C . GLU A 1 93 ? 4.667 7.903 -6.139 1.00 93.56 93 GLU A C 1
ATOM 662 O O . GLU A 1 93 ? 5.512 7.709 -7.013 1.00 93.56 93 GLU A O 1
ATOM 667 N N . ASP A 1 94 ? 4.788 8.898 -5.253 1.00 92.06 94 ASP A N 1
ATOM 668 C CA . ASP A 1 94 ? 5.915 9.838 -5.234 1.00 92.06 94 ASP A CA 1
ATOM 669 C C . ASP A 1 94 ? 7.263 9.124 -5.024 1.00 92.06 94 ASP A C 1
ATOM 671 O O . ASP A 1 94 ? 8.285 9.518 -5.594 1.00 92.06 94 ASP A O 1
ATOM 675 N N . ALA A 1 95 ? 7.290 8.068 -4.206 1.00 92.06 95 ALA A N 1
ATOM 676 C CA . ALA A 1 95 ? 8.494 7.276 -3.980 1.00 92.06 95 ALA A CA 1
ATOM 677 C C . ALA A 1 95 ? 8.839 6.371 -5.169 1.00 92.06 95 ALA A C 1
ATOM 679 O O . ALA A 1 95 ? 10.019 6.209 -5.472 1.00 92.06 95 ALA A O 1
ATOM 680 N N . MET A 1 96 ? 7.836 5.813 -5.852 1.00 90.00 96 MET A N 1
ATOM 681 C CA . MET A 1 96 ? 8.016 5.020 -7.073 1.00 90.00 96 MET A CA 1
ATOM 682 C C . MET A 1 96 ? 8.474 5.882 -8.253 1.00 90.00 96 MET A C 1
ATOM 684 O O . MET A 1 96 ? 9.253 5.428 -9.084 1.00 90.00 96 MET A O 1
ATOM 688 N N . ALA A 1 97 ? 8.053 7.145 -8.300 1.00 91.31 97 ALA A N 1
ATOM 689 C CA . ALA A 1 97 ? 8.509 8.108 -9.297 1.00 91.31 97 ALA A CA 1
ATOM 690 C C . ALA A 1 97 ? 9.945 8.621 -9.052 1.00 91.31 97 ALA A C 1
ATOM 692 O O . ALA A 1 97 ? 10.475 9.375 -9.872 1.00 91.31 97 ALA A O 1
ATOM 693 N N . ASN A 1 98 ? 10.576 8.259 -7.930 1.00 89.81 98 ASN A N 1
ATOM 694 C CA . ASN A 1 98 ? 11.935 8.678 -7.609 1.00 89.81 98 ASN A CA 1
ATOM 695 C C . ASN A 1 98 ? 12.965 7.925 -8.469 1.00 89.81 98 ASN A C 1
ATOM 697 O O . ASN A 1 98 ? 12.896 6.709 -8.620 1.00 89.81 98 ASN A O 1
ATOM 701 N N . GLU A 1 99 ? 13.961 8.640 -9.000 1.00 87.56 99 GLU A N 1
ATOM 702 C CA . GLU A 1 99 ? 15.064 8.034 -9.763 1.00 87.56 99 GLU A CA 1
ATOM 703 C C . GLU A 1 99 ? 15.969 7.147 -8.887 1.00 87.56 99 GLU A C 1
ATOM 705 O 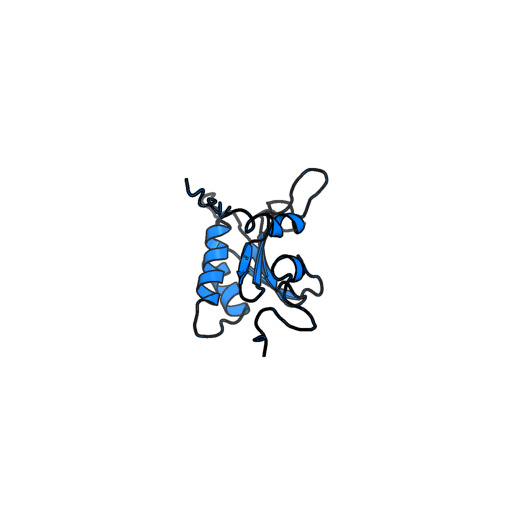O . GLU A 1 99 ? 16.650 6.250 -9.390 1.00 87.56 99 GLU A O 1
ATOM 710 N N . GLU A 1 100 ? 15.988 7.390 -7.574 1.00 89.75 100 GLU A N 1
ATOM 711 C CA . GLU A 1 100 ? 16.714 6.592 -6.593 1.00 89.75 100 GLU A CA 1
ATOM 712 C C . GLU A 1 100 ? 15.789 5.601 -5.878 1.00 89.75 100 GLU A C 1
ATOM 714 O O . GLU A 1 100 ? 14.689 5.935 -5.439 1.00 89.75 100 GLU A O 1
ATOM 719 N N . LEU A 1 101 ? 16.287 4.378 -5.675 1.00 84.94 101 LEU A N 1
ATOM 720 C CA . LEU A 1 101 ? 15.585 3.354 -4.904 1.00 84.94 101 LEU A CA 1
ATOM 721 C C . LEU A 1 101 ? 15.353 3.819 -3.460 1.00 84.94 101 LEU A C 1
ATOM 723 O O . LEU A 1 101 ? 16.307 4.029 -2.704 1.00 84.94 101 LEU A O 1
ATOM 727 N N . VAL A 1 102 ? 14.085 3.892 -3.051 1.00 89.88 102 VAL A N 1
ATOM 728 C CA . VAL A 1 102 ? 13.695 4.232 -1.678 1.00 89.88 102 VAL A CA 1
ATOM 729 C C . VAL A 1 102 ? 13.532 2.952 -0.846 1.00 89.88 102 VAL A C 1
ATOM 731 O O . VAL A 1 102 ? 12.666 2.129 -1.143 1.00 89.88 102 VAL A O 1
ATOM 734 N N . PRO A 1 103 ? 14.316 2.743 0.230 1.00 91.19 103 PRO A N 1
ATOM 735 C CA . PRO A 1 103 ? 14.157 1.560 1.069 1.00 91.19 103 PRO A CA 1
ATOM 736 C C . PRO A 1 103 ? 12.800 1.533 1.789 1.00 91.19 103 PRO A C 1
ATOM 738 O O . PRO A 1 103 ? 12.369 2.542 2.348 1.00 91.19 103 PRO A O 1
ATOM 741 N N . ALA A 1 104 ? 12.187 0.351 1.901 1.00 90.31 104 ALA A N 1
ATOM 742 C CA . ALA A 1 104 ? 10.886 0.163 2.558 1.00 90.31 104 ALA A CA 1
ATOM 743 C C . ALA A 1 104 ? 10.821 0.732 3.991 1.00 90.31 104 ALA A C 1
ATOM 745 O O . ALA A 1 104 ? 9.807 1.289 4.401 1.00 90.31 104 ALA A O 1
ATOM 746 N N . GLN A 1 105 ? 11.918 0.647 4.753 1.00 92.31 105 GLN A N 1
ATOM 747 C CA . GLN A 1 105 ? 11.966 1.224 6.099 1.00 92.31 105 GLN A CA 1
ATOM 748 C C . GLN A 1 105 ? 11.921 2.760 6.082 1.00 92.31 105 GLN A C 1
ATOM 750 O O . GLN A 1 105 ? 11.275 3.364 6.932 1.00 92.31 105 GLN A O 1
ATOM 755 N N . VAL A 1 106 ? 12.563 3.400 5.098 1.00 93.31 106 VAL A N 1
ATOM 756 C CA . VAL A 1 106 ? 12.542 4.865 4.947 1.00 93.31 106 VAL A CA 1
ATOM 757 C C . VAL A 1 106 ? 11.125 5.344 4.628 1.00 93.31 106 VAL A C 1
ATOM 759 O O . VAL A 1 106 ? 10.683 6.352 5.184 1.00 93.31 106 VAL A O 1
ATOM 762 N N . LEU A 1 107 ? 10.404 4.588 3.794 1.00 93.44 107 LEU A N 1
ATOM 763 C CA . LEU A 1 107 ? 8.984 4.798 3.515 1.00 93.44 107 LEU A CA 1
ATOM 764 C C . LEU A 1 107 ? 8.131 4.663 4.780 1.00 93.44 107 LEU A C 1
ATOM 766 O O . LEU A 1 107 ? 7.388 5.585 5.110 1.00 93.44 107 LEU A O 1
ATOM 770 N N . ALA A 1 108 ? 8.280 3.568 5.534 1.00 93.75 108 ALA A N 1
ATOM 771 C CA . ALA A 1 108 ? 7.531 3.345 6.774 1.00 93.75 108 ALA A CA 1
ATOM 772 C C . ALA A 1 108 ? 7.738 4.474 7.807 1.00 93.75 108 ALA A C 1
ATOM 774 O O . ALA A 1 108 ? 6.785 4.956 8.433 1.00 93.75 108 ALA A O 1
ATOM 775 N N . ASP A 1 109 ? 8.974 4.959 7.939 1.00 93.25 109 ASP A N 1
ATOM 776 C CA . ASP A 1 109 ? 9.2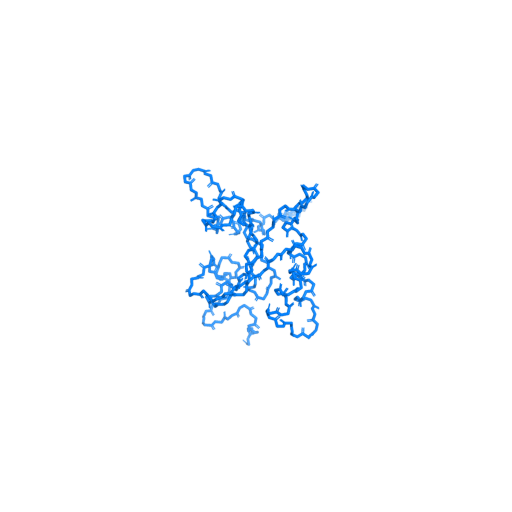87 6.101 8.797 1.00 93.25 109 ASP A CA 1
ATOM 777 C C . ASP A 1 109 ? 8.665 7.405 8.255 1.00 93.25 109 ASP A C 1
ATOM 779 O O . ASP A 1 109 ? 8.252 8.271 9.030 1.00 93.25 109 ASP A O 1
ATOM 783 N N . GLY A 1 110 ? 8.597 7.556 6.927 1.00 91.69 110 GLY A N 1
ATOM 784 C CA . GLY A 1 110 ? 7.935 8.662 6.231 1.00 91.69 110 GLY A CA 1
ATOM 785 C C . GLY A 1 110 ? 6.445 8.745 6.539 1.00 91.69 110 GLY A C 1
ATOM 786 O O . GLY A 1 110 ? 5.985 9.786 7.012 1.00 91.69 110 GLY A O 1
ATOM 787 N N . TYR A 1 111 ? 5.726 7.636 6.375 1.00 94.06 111 TYR A N 1
ATOM 788 C CA . TYR A 1 111 ? 4.310 7.531 6.731 1.00 94.06 111 TYR A CA 1
ATOM 789 C C . TYR A 1 111 ? 4.063 7.860 8.201 1.00 94.06 111 TYR A C 1
ATOM 791 O O . TYR A 1 111 ? 3.210 8.685 8.533 1.00 94.06 111 TYR A O 1
ATOM 799 N N . THR A 1 112 ? 4.881 7.293 9.091 1.00 91.38 112 THR A N 1
ATOM 800 C CA . THR A 1 112 ? 4.750 7.532 10.532 1.00 91.38 112 THR A CA 1
ATOM 801 C C . THR A 1 112 ? 4.918 9.017 10.872 1.00 91.38 112 THR A C 1
ATOM 803 O O . THR A 1 112 ? 4.151 9.554 11.672 1.00 91.38 112 THR A O 1
ATOM 806 N N . ARG A 1 113 ? 5.860 9.724 10.228 1.00 89.44 113 ARG A N 1
ATOM 807 C CA . ARG A 1 113 ? 6.010 11.185 10.381 1.00 89.44 113 ARG A CA 1
ATOM 808 C C . ARG A 1 113 ? 4.832 11.979 9.812 1.00 89.44 113 ARG A C 1
ATOM 810 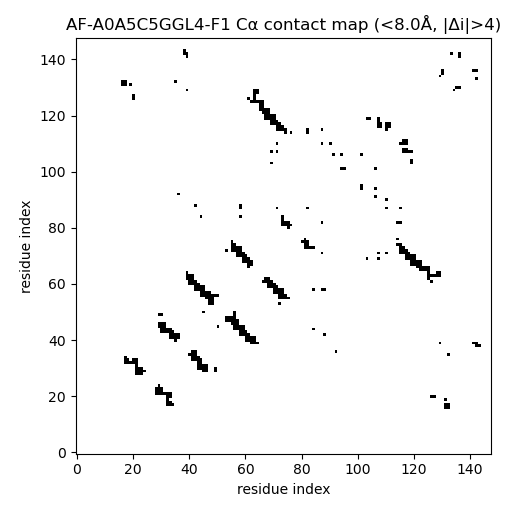O O . ARG A 1 113 ? 4.546 13.056 10.328 1.00 89.44 113 ARG A O 1
ATOM 817 N N . ALA A 1 114 ? 4.163 11.462 8.784 1.00 87.94 114 ALA A N 1
ATOM 818 C CA . ALA A 1 114 ? 2.966 12.055 8.190 1.00 87.94 114 ALA A CA 1
ATOM 819 C C . ALA A 1 114 ? 1.680 11.780 9.000 1.00 87.94 114 ALA A C 1
ATOM 821 O O . ALA A 1 114 ? 0.608 12.244 8.620 1.00 87.94 114 ALA A O 1
ATOM 822 N N . GLY A 1 115 ? 1.774 11.066 10.129 1.00 89.81 115 GLY A N 1
ATOM 823 C CA . GLY A 1 115 ? 0.628 10.738 10.981 1.00 89.81 115 GLY A CA 1
ATOM 824 C C . GLY A 1 115 ? -0.085 9.438 10.606 1.00 89.81 115 GLY A C 1
ATOM 825 O O . GLY A 1 115 ? -1.163 9.176 11.130 1.00 89.81 115 GLY A O 1
ATOM 826 N N . ALA A 1 116 ? 0.519 8.615 9.748 1.00 92.06 116 ALA A N 1
ATOM 827 C CA . ALA A 1 116 ? 0.009 7.312 9.338 1.00 92.06 116 ALA A CA 1
ATOM 828 C C . ALA A 1 116 ? 1.024 6.219 9.735 1.00 92.06 116 ALA A C 1
ATOM 830 O O . ALA A 1 116 ? 1.921 5.897 8.962 1.00 92.06 116 ALA A O 1
ATOM 831 N N . PRO A 1 117 ? 0.996 5.692 10.973 1.00 92.50 117 PRO A N 1
ATOM 832 C CA . PRO A 1 117 ? 1.987 4.718 11.427 1.00 92.50 117 PRO A CA 1
ATOM 833 C C . PRO A 1 117 ? 2.060 3.501 10.503 1.00 92.50 117 PRO A C 1
ATOM 835 O O . PRO A 1 117 ? 1.033 2.905 10.184 1.00 92.50 117 PRO A O 1
ATOM 838 N N . ALA A 1 118 ? 3.270 3.111 10.106 1.00 93.50 118 ALA A N 1
ATOM 839 C CA . ALA A 1 118 ? 3.476 2.053 9.124 1.00 93.50 118 ALA A CA 1
ATOM 840 C C . ALA A 1 118 ? 4.437 0.966 9.611 1.00 93.50 118 ALA A C 1
ATOM 842 O O . ALA A 1 118 ? 5.320 1.208 10.436 1.00 93.50 118 ALA A O 1
ATOM 843 N N . GLN A 1 119 ? 4.269 -0.246 9.085 1.00 91.50 119 GLN A N 1
ATOM 844 C CA . GLN A 1 119 ? 5.116 -1.395 9.392 1.00 91.50 119 GLN A CA 1
ATOM 845 C C . GLN A 1 119 ? 5.468 -2.155 8.120 1.00 91.50 1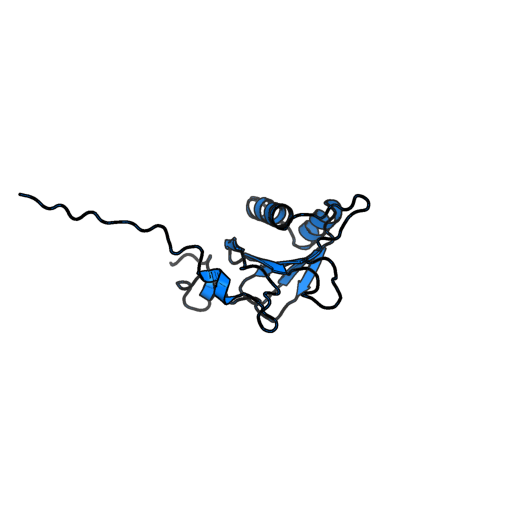19 GLN A C 1
ATOM 847 O O . GLN A 1 119 ? 4.585 -2.548 7.362 1.00 91.50 119 GLN A O 1
ATOM 852 N N . VAL A 1 120 ? 6.758 -2.434 7.940 1.00 92.25 120 VAL A N 1
ATOM 853 C CA . VAL A 1 120 ? 7.228 -3.396 6.942 1.00 92.25 120 VAL A CA 1
ATOM 854 C C . VAL A 1 120 ? 7.030 -4.802 7.498 1.00 92.25 120 VAL A C 1
ATOM 856 O O . VAL A 1 120 ? 7.396 -5.075 8.646 1.00 92.25 120 VAL A O 1
ATOM 859 N N . ARG A 1 121 ? 6.475 -5.710 6.700 1.00 89.00 121 ARG A N 1
ATOM 860 C CA . ARG A 1 121 ? 6.322 -7.121 7.071 1.00 89.00 121 ARG A CA 1
ATOM 861 C C . ARG A 1 121 ? 6.700 -8.020 5.903 1.00 89.00 121 ARG A C 1
ATOM 863 O O . ARG A 1 121 ? 6.758 -7.586 4.756 1.00 89.00 121 ARG A O 1
ATOM 870 N N . GLN A 1 122 ? 6.960 -9.284 6.216 1.00 84.69 122 GLN A N 1
ATOM 871 C CA . GLN A 1 122 ? 7.078 -10.327 5.205 1.00 84.69 122 GLN A CA 1
ATOM 872 C C . GLN A 1 122 ? 5.776 -11.110 5.107 1.00 84.69 122 GLN A C 1
ATOM 874 O O . GLN A 1 122 ? 5.146 -11.408 6.123 1.00 84.69 122 GLN A O 1
ATOM 879 N N . SER A 1 123 ? 5.418 -11.469 3.882 1.00 78.25 123 SER A N 1
ATOM 880 C CA . SER A 1 123 ? 4.275 -12.298 3.550 1.00 78.25 123 SER A CA 1
ATOM 881 C C . SER A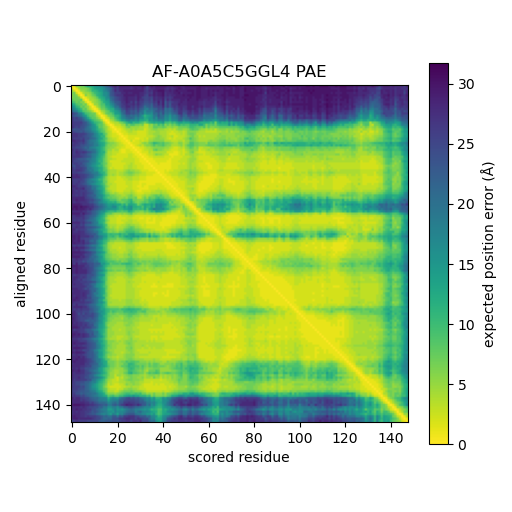 1 123 ? 4.701 -13.366 2.552 1.00 78.25 123 SER A C 1
ATOM 883 O O . SER A 1 123 ? 5.337 -13.089 1.543 1.00 78.25 123 SER A O 1
ATOM 885 N N . THR A 1 124 ? 4.311 -14.606 2.816 1.00 76.19 124 THR A N 1
ATOM 886 C CA . THR A 1 124 ? 4.406 -15.688 1.819 1.00 76.19 124 THR A CA 1
ATOM 887 C C . THR A 1 124 ? 3.097 -15.866 1.054 1.00 76.19 124 THR A C 1
ATOM 889 O O . THR A 1 124 ? 2.988 -16.747 0.209 1.00 76.19 124 THR A O 1
ATOM 892 N N . THR A 1 125 ? 2.109 -15.021 1.350 1.00 70.00 125 THR A N 1
ATOM 893 C CA . THR A 1 125 ? 0.780 -15.039 0.753 1.00 70.00 125 THR A CA 1
ATOM 894 C C . THR A 1 125 ? 0.630 -13.829 -0.154 1.00 70.00 125 THR A C 1
ATOM 896 O O . THR A 1 125 ? 0.905 -12.703 0.265 1.00 70.00 125 THR A O 1
ATOM 899 N N . GLU A 1 126 ? 0.171 -14.067 -1.376 1.00 68.38 126 GLU A N 1
ATOM 900 C CA . GLU A 1 126 ? -0.252 -13.016 -2.295 1.00 68.38 126 GLU A CA 1
ATOM 901 C C . GLU A 1 126 ? -1.630 -12.505 -1.880 1.00 68.38 126 GLU A C 1
ATOM 903 O O . GLU A 1 126 ? -2.561 -13.292 -1.701 1.00 68.38 126 GLU A O 1
ATOM 908 N N . THR A 1 127 ? -1.767 -11.187 -1.738 1.00 68.12 127 THR A N 1
ATOM 909 C CA . THR A 1 127 ? -3.075 -10.553 -1.528 1.00 68.12 127 THR A CA 1
ATOM 910 C C . THR A 1 127 ? -3.934 -10.697 -2.788 1.00 68.12 127 THR A C 1
ATOM 912 O O . THR A 1 127 ? -5.119 -11.012 -2.711 1.00 68.12 127 THR A O 1
ATOM 915 N N . CYS A 1 128 ? -3.309 -10.541 -3.958 1.00 77.94 128 CYS A N 1
ATOM 916 C CA . CYS A 1 128 ? -3.869 -10.884 -5.257 1.00 77.94 128 CYS A CA 1
ATOM 917 C C . CYS A 1 128 ? -2.727 -11.139 -6.249 1.00 77.94 128 CYS A C 1
ATOM 919 O O . CYS A 1 128 ? -1.814 -10.321 -6.345 1.00 77.94 128 CYS A O 1
ATOM 921 N N . GLY A 1 129 ? -2.756 -12.269 -6.959 1.00 78.56 129 GLY A N 1
ATOM 922 C CA . GLY A 1 129 ? -1.637 -12.676 -7.812 1.00 78.56 129 GLY A CA 1
ATOM 923 C C . GLY A 1 129 ? -1.467 -11.791 -9.048 1.00 78.56 129 GLY A C 1
ATOM 924 O O . GLY A 1 129 ? -2.455 -11.343 -9.639 1.00 78.56 129 GLY A O 1
ATOM 925 N N . CYS A 1 130 ? -0.221 -11.595 -9.495 1.00 78.94 130 CYS A N 1
ATOM 926 C CA . CYS A 1 130 ? 0.115 -10.683 -10.601 1.00 78.94 130 CYS A CA 1
ATOM 927 C C . CYS A 1 130 ? -0.702 -10.893 -11.878 1.00 78.94 130 CYS A C 1
ATOM 929 O O . CYS A 1 130 ? -1.011 -9.921 -12.555 1.00 78.94 130 CYS A O 1
ATOM 931 N N . SER A 1 131 ? -1.112 -12.125 -12.195 1.00 80.44 131 SER A N 1
ATOM 932 C CA . SER A 1 131 ? -1.912 -12.428 -13.395 1.00 80.44 131 SER A CA 1
ATOM 933 C C . SER A 1 131 ? -3.251 -11.676 -13.490 1.00 80.44 131 SER A C 1
ATOM 935 O O . SER A 1 131 ? -3.800 -11.559 -14.584 1.00 80.44 131 SER A O 1
ATOM 937 N N . VAL A 1 132 ? -3.776 -11.156 -12.373 1.00 83.94 132 VAL A N 1
ATOM 938 C CA . VAL A 1 132 ? -5.008 -10.350 -12.362 1.00 83.94 132 VAL A CA 1
ATOM 939 C C . VAL A 1 132 ? -4.782 -8.981 -13.011 1.00 83.94 132 VAL A C 1
ATOM 941 O O . VAL A 1 132 ? -5.635 -8.511 -13.767 1.00 83.94 132 VAL A O 1
ATOM 944 N N . PHE A 1 133 ? -3.620 -8.375 -12.764 1.00 81.69 133 PHE A N 1
ATOM 945 C CA . PHE A 1 133 ? -3.240 -7.053 -13.274 1.00 81.69 133 PHE A CA 1
ATOM 946 C C . PHE A 1 133 ? -2.387 -7.152 -14.551 1.00 81.69 133 PHE A C 1
ATOM 948 O O . PHE A 1 133 ? -2.525 -6.340 -15.462 1.00 81.69 133 PHE A O 1
ATOM 955 N N . TYR A 1 134 ? -1.586 -8.214 -14.668 1.00 81.06 134 TYR A N 1
ATOM 956 C CA . TYR A 1 134 ? -0.618 -8.464 -15.739 1.00 81.06 134 TYR A CA 1
ATOM 957 C C . TYR A 1 134 ? -0.864 -9.834 -16.407 1.00 81.06 134 TYR A C 1
ATOM 959 O O . TYR A 1 134 ? -0.029 -10.734 -16.312 1.00 81.06 134 TYR A O 1
ATOM 967 N N . PRO A 1 135 ? -2.008 -10.041 -17.087 1.00 76.88 135 PRO A N 1
ATOM 968 C CA . PRO A 1 135 ? -2.380 -11.345 -17.650 1.00 76.88 135 PRO A CA 1
ATOM 969 C C . PRO A 1 135 ? -1.452 -11.825 -18.778 1.00 76.88 135 PRO A C 1
ATOM 971 O O . PRO A 1 135 ? -1.375 -13.024 -19.041 1.00 76.88 135 PRO A O 1
ATOM 974 N N . ASP A 1 136 ? -0.745 -10.899 -19.431 1.00 72.00 136 ASP A N 1
ATOM 975 C CA . ASP A 1 136 ? 0.180 -11.187 -20.531 1.00 72.00 136 ASP A CA 1
ATOM 976 C C . ASP A 1 136 ? 1.623 -11.456 -20.059 1.00 72.00 136 ASP A C 1
ATOM 978 O O . ASP A 1 136 ? 2.484 -11.809 -20.869 1.00 72.00 136 ASP A O 1
ATOM 982 N N . ALA A 1 137 ? 1.905 -11.330 -18.757 1.00 65.06 137 ALA A N 1
ATOM 983 C CA . ALA A 1 137 ? 3.173 -11.762 -18.176 1.00 65.06 137 ALA A CA 1
ATOM 984 C C . ALA A 1 137 ? 3.183 -13.305 -18.093 1.00 65.06 137 ALA A C 1
ATOM 986 O O . ALA A 1 137 ? 2.589 -13.904 -17.200 1.00 65.06 137 ALA A O 1
ATOM 987 N N . VAL A 1 138 ? 3.795 -13.978 -19.077 1.00 51.12 138 VAL A N 1
ATOM 988 C CA . VAL A 1 138 ? 3.823 -15.454 -19.183 1.00 51.12 138 VAL A CA 1
ATOM 989 C C . VAL A 1 138 ? 5.206 -16.014 -18.801 1.00 51.12 138 VAL A C 1
ATOM 991 O O . VAL A 1 138 ? 6.199 -15.695 -19.455 1.00 51.12 138 VAL A O 1
ATOM 994 N N . GLY A 1 139 ? 5.271 -16.924 -17.814 1.00 55.09 139 GLY A N 1
ATOM 995 C CA . GLY A 1 139 ? 6.496 -17.626 -17.360 1.00 55.09 139 GLY A CA 1
ATOM 996 C C . GLY A 1 139 ? 6.934 -17.243 -15.934 1.00 55.09 139 GLY A C 1
ATOM 997 O O . GLY A 1 139 ? 6.142 -16.673 -15.201 1.00 55.09 139 GLY A O 1
ATOM 998 N N . GLU A 1 140 ? 8.187 -17.519 -15.534 1.00 47.09 140 GLU A N 1
ATOM 999 C CA . GLU A 1 140 ? 8.816 -16.950 -14.308 1.00 47.09 140 GLU A CA 1
ATOM 1000 C C . GLU A 1 140 ? 9.163 -15.452 -14.477 1.00 47.09 140 GLU A C 1
ATOM 1002 O O . GLU A 1 140 ? 10.182 -14.979 -13.984 1.00 47.09 140 GLU A O 1
ATOM 1007 N N . LYS A 1 141 ? 8.379 -14.714 -15.266 1.00 47.88 141 LYS A N 1
ATOM 1008 C CA . LYS A 1 141 ? 8.722 -13.359 -15.685 1.00 47.88 141 LYS A CA 1
ATOM 1009 C C . LYS A 1 141 ? 7.861 -12.356 -14.950 1.00 47.88 141 LYS A C 1
ATOM 1011 O O . LYS A 1 141 ? 6.656 -12.273 -15.185 1.00 47.88 141 LYS A O 1
ATOM 1016 N N . THR A 1 142 ? 8.517 -11.586 -14.100 1.00 55.12 142 THR A N 1
ATOM 1017 C CA . THR A 1 142 ? 7.968 -10.372 -13.524 1.00 55.12 142 THR A CA 1
ATOM 1018 C C . THR A 1 142 ? 7.541 -9.397 -14.643 1.00 55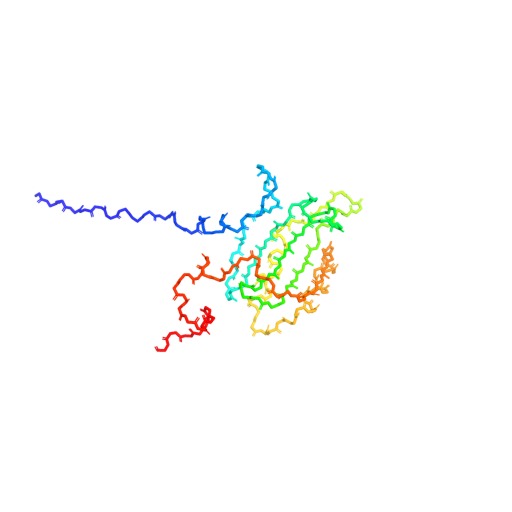.12 142 THR A C 1
ATOM 1020 O O . THR A 1 142 ? 8.180 -9.363 -15.700 1.00 55.12 142 THR A O 1
ATOM 1023 N N . PRO A 1 143 ? 6.490 -8.579 -14.450 1.00 55.94 143 PRO A N 1
ATOM 1024 C CA . PRO A 1 143 ? 5.960 -7.651 -15.462 1.00 55.94 143 PRO A CA 1
ATOM 1025 C C . PRO A 1 143 ? 6.951 -6.635 -16.075 1.00 55.94 143 PRO A C 1
ATOM 1027 O O . PRO A 1 143 ? 6.611 -5.976 -17.055 1.00 55.94 143 PRO A O 1
ATOM 1030 N N . TRP A 1 144 ? 8.160 -6.506 -15.525 1.00 57.41 144 TRP A N 1
ATOM 1031 C CA . TRP A 1 144 ? 9.217 -5.562 -15.922 1.00 57.41 144 TRP A CA 1
ATOM 1032 C C . TRP A 1 144 ? 10.412 -6.210 -16.632 1.00 57.41 144 TRP A C 1
ATOM 1034 O O . TRP A 1 144 ? 11.329 -5.496 -17.040 1.00 57.41 144 TRP A O 1
ATOM 1044 N N . GLU A 1 145 ? 10.448 -7.532 -16.820 1.00 52.09 145 GLU A N 1
ATOM 1045 C CA . GLU A 1 145 ? 11.429 -8.105 -17.746 1.00 52.09 145 GLU A CA 1
ATOM 1046 C C . GLU A 1 145 ? 11.024 -7.774 -19.187 1.00 52.09 145 GLU A C 1
ATOM 1048 O O . GLU A 1 145 ? 9.997 -8.252 -19.674 1.00 52.09 145 GLU A O 1
ATOM 1053 N N . GLU A 1 146 ? 11.837 -6.969 -19.889 1.00 45.78 146 GLU A N 1
ATOM 1054 C CA . GLU A 1 146 ? 11.629 -6.712 -21.315 1.00 45.78 146 GLU A CA 1
ATOM 1055 C C . GLU A 1 146 ? 11.437 -8.043 -22.058 1.00 45.78 146 GLU A C 1
ATOM 1057 O O . GLU A 1 146 ? 12.226 -8.990 -21.931 1.00 45.78 146 GLU A O 1
ATOM 1062 N N . LEU A 1 147 ? 10.359 -8.118 -22.840 1.00 43.88 147 LEU A N 1
ATOM 1063 C CA . LEU A 1 147 ? 10.135 -9.192 -23.797 1.00 43.88 147 LEU A CA 1
ATOM 1064 C C . LEU A 1 147 ? 11.240 -9.098 -24.858 1.00 43.88 147 LEU A C 1
ATOM 1066 O O . LEU A 1 147 ? 11.103 -8.367 -25.836 1.00 43.88 147 LEU A O 1
ATOM 1070 N N . GLY A 1 148 ? 12.360 -9.775 -24.600 1.00 41.56 148 GLY A N 1
ATOM 1071 C CA . GLY A 1 148 ? 13.474 -9.903 -25.541 1.00 41.56 148 GLY A CA 1
ATOM 1072 C C . GLY A 1 148 ? 13.073 -10.512 -26.877 1.00 41.56 148 GLY A C 1
ATOM 1073 O O . GLY A 1 148 ? 12.107 -11.311 -26.913 1.00 41.56 148 GLY A O 1
#

Radius of gyration: 18.3 Å; Cα contacts (8 Å, |Δi|>4): 228; chains: 1; bounding box: 39×34×70 Å